Protein AF-A0A3B0T6J1-F1 (afdb_monomer)

Nearest PDB structures (foldseek):
  7bg0-assembly2_E  TM=3.825E-01  e=3.959E+00  Escherichia coli K-12

Solvent-accessible surface area (backbone atoms only — not comparable to full-atom values): 4764 Å² total; per-residue (Å²): 145,77,92,78,70,74,90,55,63,94,93,54,88,69,65,82,85,61,55,68,69,60,54,50,51,53,52,52,51,52,37,50,43,24,43,70,76,66,65,36,54,72,65,57,21,49,51,56,50,55,74,36,33,78,71,76,41,59,58,70,58,53,55,48,51,52,53,51,36,33,75,71,66,72,41,83,129

Secondary structure (DSSP, 8-state):
------SS-TT-S--TTS-HHHHHHHHHHHHHHHHHTS---HHHHHHHHHHTTTTTS-HHHHHHHHHHHHHTTSS--

Structure (mmCIF, N/CA/C/O backbone):
data_AF-A0A3B0T6J1-F1
#
_entry.id   AF-A0A3B0T6J1-F1
#
loop_
_atom_site.group_PDB
_atom_site.id
_atom_site.type_symbol
_atom_site.label_atom_id
_atom_site.label_alt_id
_atom_site.label_comp_id
_atom_site.label_asym_id
_atom_site.label_entity_id
_atom_site.label_seq_id
_atom_site.pdbx_PDB_ins_code
_atom_site.Cartn_x
_atom_site.Cartn_y
_atom_site.Cartn_z
_atom_site.occupancy
_atom_site.B_iso_or_equiv
_atom_site.auth_seq_id
_atom_site.auth_comp_id
_atom_site.auth_asym_id
_atom_site.auth_atom_id
_atom_site.pdbx_PDB_model_num
ATOM 1 N N . GLU A 1 1 ? 22.820 13.481 -3.544 1.00 41.53 1 GLU A N 1
ATOM 2 C CA . GLU A 1 1 ? 21.776 14.252 -4.258 1.00 41.53 1 GLU A CA 1
ATOM 3 C C . GLU A 1 1 ? 21.168 13.468 -5.439 1.00 41.53 1 GLU A C 1
ATOM 5 O O . GLU A 1 1 ? 21.395 13.824 -6.584 1.00 41.53 1 GLU A O 1
ATOM 10 N N . GLN A 1 2 ? 20.412 12.381 -5.209 1.00 50.81 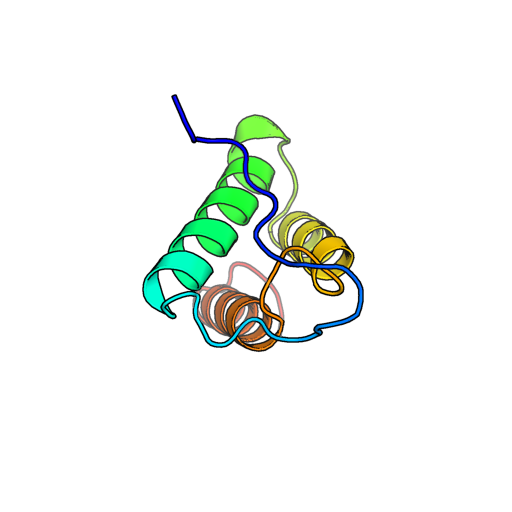2 GLN A N 1
ATOM 11 C CA . GLN A 1 2 ? 19.720 11.638 -6.295 1.00 50.81 2 GLN A CA 1
ATOM 12 C C . GLN A 1 2 ? 18.371 11.039 -5.843 1.00 50.81 2 GLN A C 1
ATOM 14 O O . GLN A 1 2 ? 18.030 9.914 -6.189 1.00 50.81 2 GLN A O 1
ATOM 19 N N . GLN A 1 3 ? 17.593 11.766 -5.039 1.00 54.44 3 GLN A N 1
ATOM 20 C CA . GLN A 1 3 ? 16.389 11.215 -4.397 1.00 54.44 3 GLN A CA 1
ATOM 21 C C . GLN A 1 3 ? 15.100 11.337 -5.24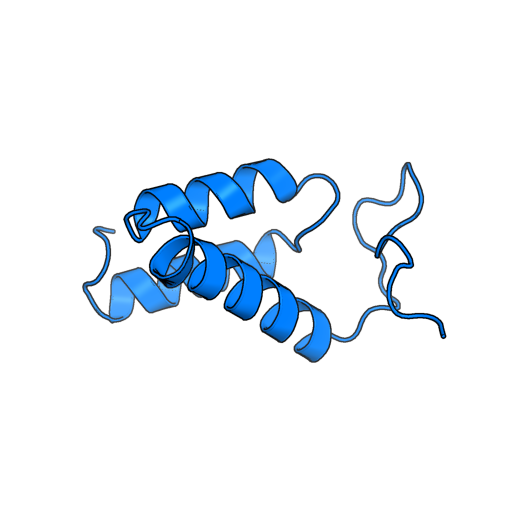9 1.00 54.44 3 GLN A C 1
ATOM 23 O O . GLN A 1 3 ? 14.022 11.014 -4.774 1.00 54.44 3 GLN A O 1
ATOM 28 N N . HIS A 1 4 ? 15.187 11.794 -6.508 1.00 49.34 4 HIS A N 1
ATOM 29 C CA . HIS A 1 4 ? 14.018 12.178 -7.323 1.00 49.34 4 HIS A CA 1
ATOM 30 C C . HIS A 1 4 ? 14.018 11.581 -8.742 1.00 49.34 4 HIS A C 1
ATOM 32 O O . HIS A 1 4 ? 13.527 12.214 -9.676 1.00 49.34 4 HIS A O 1
ATOM 38 N N . ARG A 1 5 ? 14.573 10.379 -8.960 1.00 53.50 5 ARG A N 1
ATOM 39 C CA . ARG A 1 5 ? 14.329 9.712 -10.250 1.00 53.50 5 ARG A CA 1
ATOM 40 C C . ARG A 1 5 ? 12.926 9.097 -10.241 1.00 53.50 5 ARG A C 1
ATOM 42 O O . ARG A 1 5 ? 12.631 8.328 -9.325 1.00 53.50 5 ARG A O 1
ATOM 49 N N . PRO A 1 6 ? 12.065 9.405 -11.228 1.00 55.00 6 PRO A N 1
ATOM 50 C CA . PRO A 1 6 ? 10.843 8.642 -11.425 1.00 55.00 6 PRO A CA 1
ATOM 51 C C . PRO A 1 6 ? 11.222 7.174 -11.619 1.00 55.00 6 PRO A C 1
ATOM 53 O O . PRO A 1 6 ? 12.177 6.855 -12.323 1.00 55.00 6 PRO A O 1
ATOM 56 N N . TYR A 1 7 ? 10.493 6.286 -10.950 1.00 55.09 7 TYR A N 1
ATOM 57 C CA . TYR A 1 7 ? 10.834 4.866 -10.868 1.00 55.09 7 TYR A CA 1
ATOM 58 C C . TYR A 1 7 ? 10.719 4.126 -12.217 1.00 55.09 7 TYR A C 1
ATOM 60 O O . TYR A 1 7 ? 10.999 2.937 -12.245 1.00 55.09 7 TYR A O 1
ATOM 68 N N . ARG A 1 8 ? 10.276 4.766 -13.315 1.00 59.69 8 ARG A N 1
ATOM 69 C CA . ARG A 1 8 ? 10.069 4.122 -14.627 1.00 59.69 8 ARG A CA 1
ATOM 70 C C . ARG A 1 8 ? 10.217 5.088 -15.807 1.00 59.69 8 ARG A C 1
ATOM 72 O O . ARG A 1 8 ? 9.938 6.280 -15.679 1.00 59.69 8 ARG A O 1
ATOM 79 N N . SER A 1 9 ? 10.582 4.535 -16.966 1.00 52.31 9 SER A N 1
ATOM 80 C CA . SER A 1 9 ? 10.534 5.195 -18.280 1.00 52.31 9 SER A CA 1
ATOM 81 C C . SER A 1 9 ? 9.156 5.018 -18.947 1.00 52.31 9 SER A C 1
ATOM 83 O O . SER A 1 9 ? 8.539 3.963 -18.776 1.00 52.31 9 SER A O 1
ATOM 85 N N . PRO A 1 10 ? 8.658 5.999 -19.730 1.00 45.25 10 PRO A N 1
ATOM 86 C CA . PRO A 1 10 ? 7.372 5.893 -20.424 1.00 45.25 10 PRO A CA 1
ATOM 87 C C . PRO A 1 10 ? 7.323 4.671 -21.356 1.00 45.25 10 PRO A C 1
ATOM 89 O O . PRO A 1 10 ? 8.218 4.492 -22.178 1.00 45.25 10 PRO A O 1
ATOM 92 N N . GLY A 1 11 ? 6.276 3.845 -21.246 1.00 52.72 11 GLY A N 1
ATOM 93 C CA . GLY A 1 11 ? 6.050 2.679 -22.115 1.00 52.72 11 GLY A CA 1
ATOM 94 C C . GLY A 1 11 ? 6.523 1.326 -21.568 1.00 52.72 11 GLY A C 1
ATOM 95 O O . GLY A 1 11 ? 6.329 0.316 -22.238 1.00 52.72 11 GLY A O 1
ATOM 96 N N . ILE A 1 12 ? 7.098 1.277 -20.360 1.00 48.97 12 ILE A N 1
ATOM 97 C CA . ILE A 1 12 ? 7.458 0.023 -19.680 1.00 48.97 12 ILE A CA 1
ATOM 98 C C . ILE A 1 12 ? 6.549 -0.167 -18.458 1.00 48.97 12 ILE A C 1
ATOM 100 O O . ILE A 1 12 ? 6.699 0.502 -17.437 1.00 48.97 12 ILE A O 1
ATOM 104 N N . GLU A 1 13 ? 5.590 -1.088 -18.578 1.00 54.44 13 GLU A N 1
ATOM 105 C CA . GLU A 1 13 ? 4.566 -1.391 -17.560 1.00 54.44 13 GLU A CA 1
ATOM 106 C C . GLU A 1 13 ? 5.168 -1.987 -16.273 1.00 54.44 13 GLU A C 1
ATOM 108 O O . GLU A 1 13 ? 4.625 -1.837 -15.178 1.00 54.44 13 GLU A O 1
ATOM 113 N N . ILE A 1 14 ? 6.336 -2.626 -16.381 1.00 55.38 14 ILE A N 1
ATOM 114 C CA . ILE A 1 14 ? 7.058 -3.240 -15.269 1.00 55.38 14 ILE A CA 1
ATOM 115 C C . ILE A 1 14 ? 8.546 -3.003 -15.491 1.00 55.38 14 ILE A C 1
ATOM 117 O O . ILE A 1 14 ? 9.127 -3.600 -16.387 1.00 55.38 14 ILE A O 1
ATOM 121 N N . ASP A 1 15 ? 9.163 -2.149 -14.677 1.00 61.25 15 ASP A N 1
ATOM 122 C CA . ASP A 1 15 ? 10.623 -2.107 -14.572 1.00 61.25 15 ASP A CA 1
ATOM 123 C C . ASP A 1 15 ? 11.078 -3.318 -13.727 1.00 61.25 15 ASP A C 1
ATOM 125 O O . ASP A 1 15 ? 10.752 -3.376 -12.527 1.00 61.25 15 ASP A O 1
ATOM 129 N N . PRO A 1 16 ? 11.717 -4.333 -14.341 1.00 62.53 16 PRO A N 1
ATOM 130 C CA . PRO A 1 16 ? 12.165 -5.531 -13.641 1.00 62.53 16 PRO A CA 1
ATOM 131 C C . PRO A 1 16 ? 13.383 -5.264 -12.747 1.00 62.53 16 PRO A C 1
ATOM 133 O O . PRO A 1 16 ? 13.669 -6.088 -11.878 1.00 62.53 16 PRO A O 1
ATOM 136 N N . ASP A 1 17 ? 14.058 -4.121 -12.906 1.00 72.44 17 ASP A N 1
ATOM 137 C CA . ASP A 1 17 ? 15.293 -3.805 -12.185 1.00 72.44 17 ASP A CA 1
ATOM 138 C C . ASP A 1 17 ? 15.026 -3.260 -10.775 1.00 72.44 17 ASP A C 1
ATOM 140 O O . ASP A 1 17 ? 15.941 -3.172 -9.954 1.00 72.44 17 ASP A O 1
ATOM 144 N N . ILE A 1 18 ? 13.770 -2.932 -10.443 1.00 79.62 18 ILE A N 1
ATOM 145 C CA . ILE A 1 18 ? 13.397 -2.512 -9.089 1.00 79.62 18 ILE A CA 1
ATOM 146 C C . ILE A 1 18 ? 13.169 -3.745 -8.204 1.00 79.62 18 ILE A C 1
ATOM 148 O O . ILE A 1 18 ? 12.209 -4.495 -8.431 1.00 79.62 18 ILE A O 1
ATOM 152 N N . PRO A 1 19 ? 13.946 -3.917 -7.117 1.00 88.50 19 PRO A N 1
ATOM 153 C CA . PRO A 1 19 ? 13.748 -5.012 -6.180 1.00 88.50 19 PRO A CA 1
ATOM 154 C C . PRO A 1 19 ? 12.351 -4.988 -5.552 1.00 88.50 19 PRO A C 1
ATOM 156 O O . PRO A 1 19 ? 11.838 -3.936 -5.161 1.00 88.50 19 PRO A O 1
ATOM 159 N N . VAL A 1 20 ? 11.756 -6.169 -5.369 1.00 89.75 20 VAL A N 1
ATOM 160 C CA . VAL A 1 20 ? 10.457 -6.330 -4.691 1.00 89.75 20 VAL A CA 1
ATOM 161 C C . VAL A 1 20 ? 10.397 -5.606 -3.333 1.00 89.75 20 VAL A C 1
ATOM 163 O O . VAL A 1 20 ? 9.404 -4.912 -3.103 1.00 89.75 20 VAL A O 1
ATOM 166 N N . PRO A 1 21 ? 11.430 -5.654 -2.460 1.00 93.06 21 PRO A N 1
ATOM 167 C CA . PRO A 1 21 ? 11.417 -4.895 -1.207 1.00 93.06 21 PRO A CA 1
ATOM 168 C C . PRO A 1 21 ? 11.213 -3.387 -1.399 1.00 93.06 21 PRO A C 1
ATOM 170 O O . PRO A 1 21 ? 10.449 -2.776 -0.659 1.00 93.06 21 PRO A O 1
ATOM 173 N N . SER A 1 22 ? 11.825 -2.784 -2.422 1.00 91.50 22 SER A N 1
ATOM 174 C CA . SER A 1 22 ? 11.666 -1.355 -2.720 1.00 91.50 22 SER A CA 1
ATOM 175 C C . SER A 1 22 ? 10.234 -1.017 -3.139 1.00 91.50 22 SER A C 1
ATOM 177 O O . SER A 1 22 ? 9.696 0.009 -2.728 1.00 91.50 22 SER A O 1
ATOM 179 N N . LYS A 1 23 ? 9.588 -1.906 -3.904 1.00 91.12 23 LYS A N 1
ATOM 180 C CA . LYS A 1 23 ? 8.177 -1.762 -4.295 1.00 91.12 23 LYS A CA 1
ATOM 181 C C . LYS A 1 23 ? 7.245 -1.837 -3.081 1.00 91.12 23 LYS A C 1
ATOM 183 O O . LYS A 1 23 ? 6.317 -1.038 -2.981 1.00 91.12 23 LYS A O 1
ATOM 188 N N . ILE A 1 24 ? 7.520 -2.761 -2.153 1.00 94.31 24 ILE A N 1
ATOM 189 C CA . ILE A 1 24 ? 6.774 -2.906 -0.893 1.00 94.31 24 ILE A CA 1
ATOM 190 C C . ILE A 1 24 ? 6.903 -1.641 -0.049 1.00 94.31 24 ILE A C 1
ATOM 192 O O . ILE A 1 24 ? 5.883 -1.080 0.342 1.00 94.31 24 ILE A O 1
ATOM 196 N N . ILE A 1 25 ? 8.134 -1.175 0.189 1.00 94.94 25 ILE A N 1
ATOM 197 C CA . ILE A 1 25 ? 8.395 0.032 0.987 1.00 94.94 25 ILE A CA 1
ATOM 198 C C . ILE A 1 25 ? 7.629 1.216 0.404 1.00 94.94 25 ILE A C 1
ATOM 200 O O . ILE A 1 25 ? 6.913 1.894 1.130 1.00 94.94 25 ILE A O 1
ATOM 204 N N . LYS A 1 26 ? 7.711 1.425 -0.913 1.00 94.31 26 LYS A N 1
ATOM 205 C CA . LYS A 1 26 ? 7.036 2.546 -1.570 1.00 94.31 26 LYS A CA 1
ATOM 206 C C . LYS A 1 26 ? 5.514 2.508 -1.395 1.00 94.31 26 LYS A C 1
ATOM 208 O O . LYS A 1 26 ? 4.916 3.537 -1.099 1.00 94.31 26 LYS A O 1
ATOM 213 N N . ILE A 1 27 ? 4.891 1.342 -1.572 1.00 95.88 27 ILE A N 1
ATOM 214 C CA . ILE A 1 27 ? 3.438 1.184 -1.405 1.00 95.88 27 ILE A CA 1
ATOM 215 C C . ILE A 1 27 ? 3.022 1.375 0.055 1.00 95.88 27 ILE A C 1
ATOM 217 O O . ILE A 1 27 ? 2.031 2.054 0.308 1.00 95.88 27 ILE A O 1
ATOM 221 N N . ALA A 1 28 ? 3.787 0.831 1.005 1.00 96.38 28 ALA A N 1
ATOM 222 C CA . ALA A 1 28 ? 3.534 1.033 2.428 1.00 96.38 28 ALA A CA 1
ATOM 223 C C . ALA A 1 28 ? 3.634 2.520 2.806 1.00 96.38 28 ALA A C 1
ATOM 225 O O . ALA A 1 28 ? 2.716 3.053 3.416 1.00 96.38 28 ALA A O 1
ATOM 226 N N . SER A 1 29 ? 4.678 3.220 2.350 1.00 96.69 29 SER A N 1
ATOM 227 C CA . SER A 1 29 ? 4.832 4.659 2.590 1.00 96.69 29 SER A CA 1
ATOM 228 C C . SER A 1 29 ? 3.703 5.489 1.977 1.00 96.69 29 SER A C 1
ATOM 230 O O . SER A 1 29 ? 3.222 6.417 2.617 1.00 96.69 29 SER A O 1
AT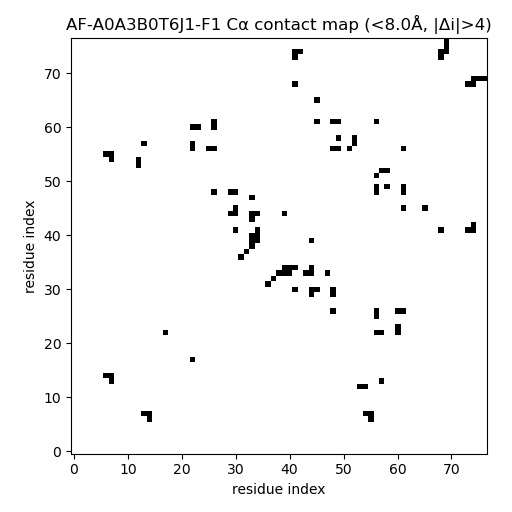OM 232 N N . ALA A 1 30 ? 3.252 5.160 0.762 1.00 96.38 30 ALA A N 1
ATOM 233 C CA . ALA A 1 30 ? 2.127 5.853 0.132 1.00 96.38 30 ALA A CA 1
ATOM 234 C C . ALA A 1 30 ? 0.805 5.620 0.885 1.00 96.38 30 ALA A C 1
ATOM 236 O O . ALA A 1 30 ? -0.006 6.539 1.008 1.00 96.38 30 ALA A O 1
ATOM 237 N N . TYR A 1 31 ? 0.600 4.409 1.411 1.00 97.06 31 TYR A N 1
ATOM 238 C CA . TYR A 1 31 ? -0.553 4.092 2.252 1.00 97.06 31 TYR A CA 1
ATOM 239 C C . TYR A 1 31 ? -0.513 4.872 3.570 1.00 97.06 31 TYR A C 1
ATOM 241 O O . TYR A 1 31 ? -1.486 5.547 3.902 1.00 97.06 31 TYR A O 1
ATOM 249 N N . ASP A 1 32 ? 0.624 4.847 4.271 1.00 96.81 32 ASP A N 1
ATOM 250 C CA . ASP A 1 32 ? 0.816 5.565 5.534 1.00 96.81 32 ASP A CA 1
ATOM 251 C C . ASP A 1 32 ? 0.648 7.074 5.349 1.00 96.81 32 ASP A C 1
ATOM 253 O O . ASP A 1 32 ? -0.021 7.721 6.148 1.00 96.81 32 ASP A O 1
ATOM 257 N N . GLN A 1 33 ? 1.177 7.639 4.261 1.00 96.56 33 GLN A N 1
ATOM 258 C CA . GLN A 1 33 ? 0.953 9.040 3.910 1.00 96.56 33 GLN A CA 1
ATOM 259 C C . GLN A 1 33 ? -0.541 9.344 3.718 1.00 96.56 33 GLN A C 1
ATOM 261 O O . GLN A 1 33 ? -1.039 10.357 4.211 1.00 96.56 33 GLN A O 1
ATOM 266 N N . GLY A 1 34 ? -1.272 8.464 3.026 1.00 95.88 34 GLY A N 1
ATOM 267 C CA . GLY A 1 34 ? -2.722 8.582 2.864 1.00 95.88 34 GLY A CA 1
ATOM 268 C C . GLY A 1 34 ? -3.463 8.594 4.201 1.00 95.88 34 GLY A C 1
ATOM 269 O O . GLY A 1 34 ? -4.293 9.472 4.431 1.00 95.88 34 GLY A O 1
ATOM 270 N N . GLN A 1 35 ? -3.121 7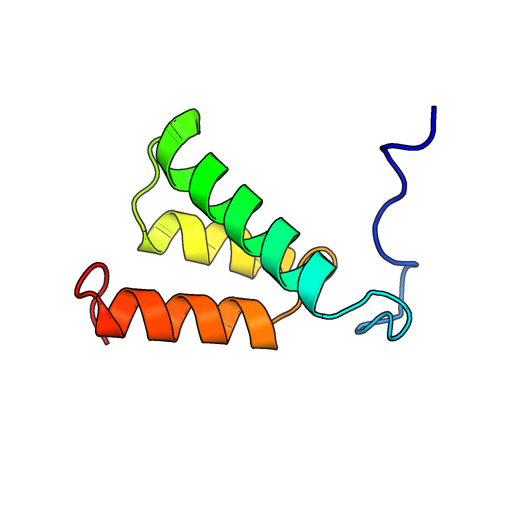.668 5.099 1.00 96.00 35 GLN A N 1
ATOM 271 C CA . GLN A 1 35 ? -3.736 7.551 6.423 1.00 96.00 35 GLN A CA 1
ATOM 272 C C . GLN A 1 35 ? -3.379 8.721 7.353 1.00 96.00 35 GLN A C 1
ATOM 274 O O . GLN A 1 35 ? -4.255 9.303 7.988 1.00 96.00 35 GLN A O 1
ATOM 279 N N . ILE A 1 36 ? -2.091 9.053 7.457 1.00 95.38 36 ILE A N 1
ATOM 280 C CA . ILE A 1 36 ? -1.553 9.926 8.509 1.00 95.38 36 ILE A CA 1
ATOM 281 C C . ILE A 1 36 ? -1.554 11.390 8.075 1.00 95.38 36 ILE A C 1
ATOM 283 O O . ILE A 1 36 ? -1.985 12.252 8.837 1.00 95.38 36 ILE A O 1
ATOM 287 N N . GLU A 1 37 ? -1.061 11.692 6.873 1.00 94.25 37 GLU A N 1
ATOM 288 C CA . GLU A 1 37 ? -0.904 13.082 6.422 1.00 94.25 37 GLU A CA 1
ATOM 289 C C . GLU A 1 37 ? -2.183 13.623 5.785 1.00 94.25 37 GLU A C 1
ATOM 291 O O . GLU A 1 37 ? -2.510 14.797 5.949 1.00 94.25 37 GLU A O 1
ATOM 296 N N . LEU A 1 38 ? -2.906 12.772 5.051 1.00 94.00 38 LEU A N 1
ATOM 297 C CA . LEU A 1 38 ? -4.105 13.170 4.311 1.00 94.00 38 LEU A CA 1
ATOM 298 C C . LEU A 1 38 ? -5.413 12.811 5.027 1.00 94.00 38 LEU A C 1
ATOM 300 O O . LEU A 1 38 ? -6.471 13.266 4.595 1.00 94.00 38 LEU A O 1
ATOM 304 N N . GLY A 1 39 ? -5.355 12.018 6.104 1.00 96.38 39 GLY A N 1
ATOM 305 C CA . GLY A 1 39 ? -6.532 11.609 6.877 1.00 96.38 39 GLY A CA 1
ATOM 306 C C . GLY A 1 39 ? -7.536 10.766 6.086 1.00 96.38 39 GLY A C 1
ATOM 307 O O . GLY A 1 39 ? -8.716 10.745 6.428 1.00 96.38 39 GLY A O 1
ATOM 308 N N . LEU A 1 40 ? -7.090 10.114 5.010 1.00 97.50 40 LEU A N 1
ATOM 309 C CA . LEU A 1 40 ? -7.936 9.265 4.177 1.00 97.50 40 LEU A CA 1
ATOM 310 C 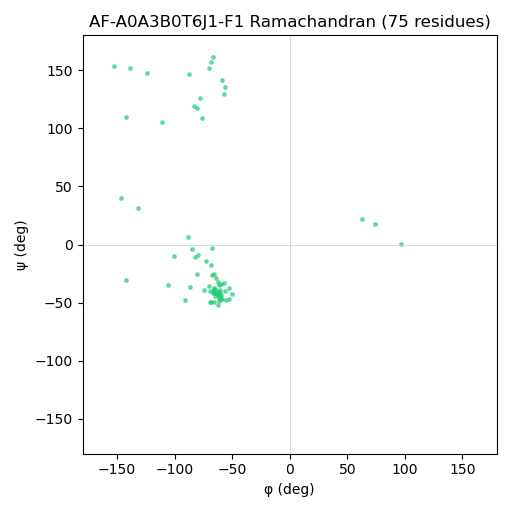C . LEU A 1 40 ? -8.319 7.998 4.940 1.00 97.50 40 LEU A C 1
ATOM 312 O O . LEU A 1 40 ? -7.554 7.490 5.758 1.00 97.50 40 LEU A O 1
ATOM 316 N N . SER A 1 41 ? -9.472 7.419 4.623 1.00 97.31 41 SER A N 1
ATOM 317 C CA . SER A 1 41 ? -9.800 6.062 5.060 1.00 97.31 41 SER A CA 1
ATOM 318 C C . SER A 1 41 ? -8.880 5.021 4.394 1.00 97.31 41 SER A C 1
ATOM 320 O O . SER A 1 41 ? -8.258 5.298 3.355 1.00 97.31 41 SER A O 1
ATOM 322 N N . PRO A 1 42 ? -8.791 3.799 4.952 1.00 96.38 42 PRO A N 1
ATOM 323 C CA . PRO A 1 42 ? -8.029 2.707 4.346 1.00 96.38 42 PRO A CA 1
ATOM 324 C C . PRO A 1 42 ? -8.406 2.427 2.884 1.00 96.38 42 PRO A C 1
ATOM 326 O O . PRO A 1 42 ? -7.535 2.166 2.053 1.00 96.38 42 PRO A O 1
ATOM 329 N N . VAL A 1 43 ? -9.698 2.528 2.547 1.00 96.44 43 VAL A N 1
ATOM 330 C CA . VAL A 1 43 ? -10.198 2.330 1.176 1.00 96.44 43 VAL A CA 1
ATOM 331 C C . VAL A 1 43 ? -9.746 3.466 0.264 1.00 96.44 43 VAL A C 1
ATOM 333 O O . VAL A 1 43 ? -9.154 3.201 -0.778 1.00 96.44 43 VAL A O 1
ATOM 336 N N . GLU A 1 44 ? -9.932 4.721 0.673 1.00 96.44 44 GLU A N 1
ATOM 337 C CA . GLU A 1 44 ? -9.510 5.892 -0.115 1.00 96.44 44 GLU A CA 1
ATOM 338 C C . GLU A 1 44 ? -7.988 5.913 -0.343 1.00 96.44 44 GLU A C 1
ATOM 340 O O . GLU A 1 44 ? -7.506 6.291 -1.413 1.00 96.44 44 GLU A O 1
ATOM 345 N N . SER A 1 45 ? -7.210 5.450 0.639 1.00 96.94 45 SER A N 1
ATOM 346 C CA . SER A 1 45 ? -5.753 5.319 0.511 1.00 96.94 45 SER A CA 1
ATOM 347 C C . SER A 1 45 ? -5.369 4.267 -0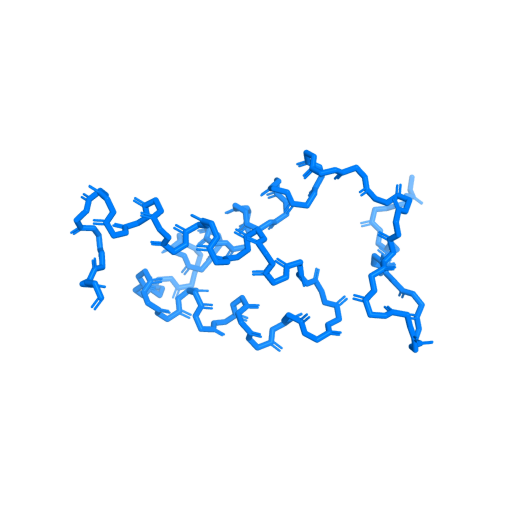.535 1.00 96.94 45 SER A C 1
ATOM 349 O O . SER A 1 45 ? -4.472 4.497 -1.348 1.00 96.94 45 SER A O 1
ATOM 351 N N . LEU 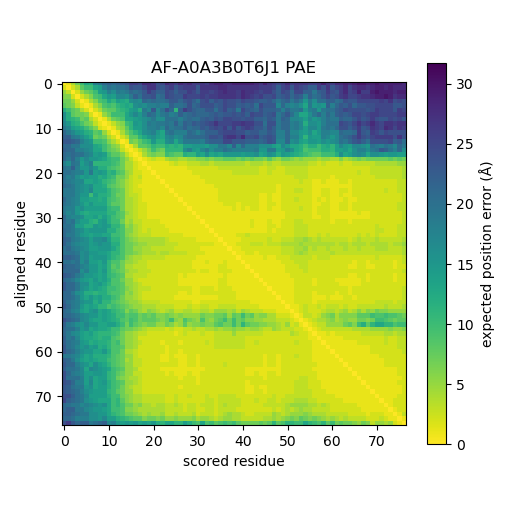A 1 46 ? -6.075 3.130 -0.569 1.00 95.69 46 LEU A N 1
ATOM 352 C CA . LEU A 1 46 ? -5.901 2.118 -1.615 1.00 95.69 46 LEU A CA 1
ATOM 353 C C . LEU A 1 46 ? -6.332 2.624 -2.994 1.00 95.69 46 LEU A C 1
ATOM 355 O O . LEU A 1 46 ? -5.649 2.336 -3.974 1.00 95.69 46 LEU A O 1
ATOM 359 N N . GLU A 1 47 ? -7.426 3.379 -3.089 1.00 94.31 47 GLU A N 1
ATOM 360 C CA . GLU A 1 47 ? -7.885 3.971 -4.352 1.00 94.31 47 GLU A CA 1
ATOM 361 C C . GLU A 1 47 ? -6.853 4.947 -4.918 1.00 94.31 47 GLU A C 1
ATOM 363 O O . GLU A 1 47 ? -6.535 4.893 -6.107 1.00 94.31 47 GLU A O 1
ATOM 368 N N . LYS A 1 48 ? -6.251 5.778 -4.063 1.00 94.50 48 LYS A N 1
ATOM 369 C CA . LYS A 1 48 ? -5.165 6.684 -4.457 1.00 94.50 48 LYS A CA 1
ATOM 370 C C . LYS A 1 48 ? -3.942 5.924 -4.985 1.00 94.50 48 LYS A C 1
ATOM 372 O O . LYS A 1 48 ? -3.381 6.296 -6.014 1.00 94.50 48 LYS A O 1
ATOM 377 N N . ILE A 1 49 ? -3.547 4.830 -4.329 1.00 94.62 49 ILE A N 1
ATOM 378 C CA . ILE A 1 49 ? -2.468 3.947 -4.814 1.00 94.62 49 ILE A CA 1
ATOM 379 C C . ILE A 1 49 ? -2.867 3.286 -6.142 1.00 94.62 49 ILE A C 1
ATOM 381 O O . ILE A 1 49 ? -2.053 3.164 -7.061 1.00 94.62 49 ILE A O 1
ATOM 385 N N . HIS A 1 50 ? -4.129 2.882 -6.282 1.00 91.12 50 HIS A N 1
ATOM 386 C CA . HIS A 1 50 ? -4.634 2.275 -7.508 1.00 91.12 50 HIS A CA 1
ATOM 387 C C . HIS A 1 50 ? -4.565 3.244 -8.697 1.00 91.12 50 HIS A C 1
ATOM 389 O O . HIS A 1 50 ? -4.085 2.860 -9.763 1.00 91.12 50 HIS A O 1
ATOM 395 N N . GLN A 1 51 ? -4.923 4.517 -8.500 1.00 89.81 51 GLN A N 1
ATOM 396 C CA . GLN A 1 51 ? -4.795 5.571 -9.519 1.00 89.81 51 GLN A CA 1
ATOM 397 C C . GLN A 1 51 ? -3.350 5.730 -10.025 1.00 89.81 51 GLN A C 1
ATOM 399 O O . GLN A 1 51 ? -3.133 6.005 -11.204 1.00 89.81 51 GLN A O 1
ATOM 404 N N . GLY A 1 52 ? -2.354 5.497 -9.164 1.00 85.56 52 GLY A N 1
ATOM 405 C CA . GLY A 1 52 ? -0.936 5.512 -9.532 1.00 85.56 52 GLY A CA 1
ATOM 406 C C . GLY A 1 52 ? -0.402 4.196 -10.115 1.00 85.56 52 GLY A C 1
ATOM 407 O O . GLY A 1 52 ? 0.755 4.143 -10.524 1.00 85.56 52 GLY A O 1
ATOM 408 N N . SER A 1 53 ? -1.189 3.117 -10.186 1.00 80.56 53 SER A N 1
ATOM 409 C CA . SER A 1 53 ? -0.691 1.785 -10.592 1.00 80.56 53 SER A CA 1
ATOM 410 C C . SER A 1 53 ? -0.268 1.690 -12.062 1.00 80.56 53 SER A C 1
ATOM 412 O O . SER A 1 53 ? 0.487 0.795 -12.425 1.00 80.56 53 SER A O 1
ATOM 414 N N . ALA A 1 54 ? -0.698 2.630 -12.909 1.00 74.38 54 ALA A N 1
ATOM 415 C CA . ALA A 1 54 ? -0.278 2.676 -14.309 1.00 74.38 54 ALA A CA 1
ATOM 416 C C . ALA A 1 54 ? 1.215 3.024 -14.482 1.00 74.38 54 ALA A C 1
ATOM 418 O O . ALA A 1 54 ? 1.822 2.639 -15.478 1.00 74.38 54 ALA A O 1
ATOM 419 N N . TYR A 1 55 ? 1.820 3.738 -13.523 1.00 72.00 55 TYR A N 1
ATOM 420 C CA . TYR A 1 55 ? 3.183 4.271 -13.680 1.00 72.00 55 TYR A CA 1
ATOM 421 C C . TYR A 1 55 ? 4.030 4.230 -12.405 1.00 72.00 55 TYR A C 1
ATOM 423 O O . TYR A 1 55 ? 5.252 4.107 -12.474 1.00 72.00 55 TYR A O 1
ATOM 431 N N . GLU A 1 56 ? 3.405 4.339 -11.236 1.00 81.38 56 GLU A N 1
ATOM 432 C CA . GLU A 1 56 ? 4.079 4.622 -9.974 1.00 81.38 56 GLU A CA 1
ATOM 433 C C . GLU A 1 56 ? 4.182 3.407 -9.046 1.00 81.38 56 GLU A C 1
ATOM 435 O O . GLU A 1 56 ? 5.192 3.262 -8.343 1.00 81.38 56 GLU A O 1
ATOM 440 N N . PHE A 1 57 ? 3.167 2.543 -9.052 1.00 88.56 57 PHE A N 1
ATOM 441 C CA . PHE A 1 57 ? 3.039 1.422 -8.123 1.00 88.56 57 PHE A CA 1
ATOM 442 C C . PHE A 1 57 ? 2.905 0.089 -8.854 1.00 88.56 57 PHE A C 1
ATOM 444 O O . PHE A 1 57 ? 2.343 0.006 -9.940 1.00 88.56 57 PHE A O 1
ATOM 451 N N . ASP A 1 58 ? 3.428 -0.971 -8.240 1.00 89.44 58 ASP A N 1
ATOM 452 C CA . ASP A 1 58 ? 3.266 -2.330 -8.749 1.00 89.44 58 ASP A CA 1
ATOM 453 C C . ASP A 1 58 ? 1.879 -2.875 -8.345 1.00 89.44 58 ASP A C 1
ATOM 455 O O . ASP A 1 58 ? 1.609 -3.009 -7.141 1.00 89.44 58 ASP A O 1
ATOM 459 N N . PRO A 1 59 ? 0.993 -3.202 -9.306 1.00 90.31 59 PRO A N 1
ATOM 460 C CA . PRO A 1 59 ? -0.382 -3.597 -9.008 1.00 90.31 59 PRO A CA 1
ATOM 461 C C . PRO A 1 59 ? -0.469 -4.902 -8.203 1.00 90.31 59 PRO A C 1
ATOM 463 O O . PRO A 1 59 ? -1.388 -5.066 -7.398 1.00 90.31 59 PRO A O 1
ATOM 466 N N . ALA A 1 60 ? 0.497 -5.818 -8.347 1.00 91.50 60 ALA A N 1
ATOM 467 C CA . ALA A 1 60 ? 0.498 -7.079 -7.605 1.00 91.50 60 ALA A CA 1
ATOM 468 C C . ALA A 1 60 ? 0.794 -6.864 -6.111 1.00 91.50 60 ALA A C 1
ATOM 470 O O . ALA A 1 60 ? 0.221 -7.529 -5.236 1.00 91.50 60 ALA A O 1
ATOM 471 N N . ILE A 1 61 ? 1.666 -5.905 -5.798 1.00 93.31 61 ILE A N 1
ATOM 472 C CA . ILE A 1 61 ? 1.974 -5.534 -4.416 1.00 93.31 61 ILE A CA 1
ATOM 473 C C . ILE A 1 61 ? 0.811 -4.736 -3.807 1.00 93.31 61 ILE A C 1
ATOM 475 O O . ILE A 1 61 ? 0.425 -5.018 -2.673 1.00 93.31 61 ILE A O 1
ATOM 479 N N . ALA A 1 62 ? 0.172 -3.838 -4.565 1.00 93.38 62 ALA A N 1
ATOM 480 C CA . ALA A 1 62 ? -1.022 -3.115 -4.109 1.00 93.38 62 ALA A CA 1
ATOM 481 C C . ALA A 1 62 ? -2.191 -4.072 -3.793 1.00 93.38 62 ALA A C 1
ATOM 483 O O . ALA A 1 62 ? -2.819 -3.979 -2.736 1.00 93.38 62 ALA A O 1
ATOM 484 N N . ALA A 1 63 ? -2.423 -5.075 -4.647 1.00 93.88 63 ALA A N 1
ATOM 485 C CA . ALA A 1 63 ? -3.398 -6.136 -4.385 1.00 93.88 63 ALA A CA 1
ATOM 486 C C . ALA A 1 63 ? -3.042 -6.971 -3.139 1.00 93.88 63 ALA A C 1
ATOM 488 O O . ALA A 1 63 ? -3.921 -7.446 -2.416 1.00 93.88 63 ALA A O 1
ATOM 489 N N . SER A 1 64 ? -1.750 -7.150 -2.857 1.00 96.06 64 SER A N 1
ATOM 490 C CA . SER A 1 64 ? -1.285 -7.833 -1.645 1.00 96.06 64 SER A CA 1
ATOM 491 C C . SER A 1 64 ? -1.552 -7.013 -0.384 1.00 96.06 64 SER A C 1
ATOM 493 O O . SER A 1 64 ? -2.027 -7.582 0.597 1.00 96.06 64 SER A O 1
ATOM 495 N N . LEU A 1 65 ? -1.357 -5.692 -0.430 1.00 96.38 65 LEU A N 1
ATOM 496 C CA . LEU A 1 65 ? -1.734 -4.796 0.665 1.00 96.38 65 LEU A CA 1
ATOM 497 C C . LEU A 1 65 ? -3.239 -4.879 0.959 1.00 96.38 65 LEU A C 1
ATOM 499 O O . LEU A 1 65 ? -3.613 -5.084 2.111 1.00 96.38 65 LEU A O 1
ATOM 503 N N . ARG A 1 66 ? -4.103 -4.837 -0.070 1.00 96.38 66 ARG A N 1
ATOM 504 C CA . ARG A 1 66 ? -5.559 -5.014 0.109 1.00 96.38 66 ARG A CA 1
ATOM 505 C C . ARG A 1 66 ? -5.881 -6.296 0.880 1.00 96.38 66 ARG A C 1
ATOM 507 O O . ARG A 1 66 ? -6.660 -6.262 1.825 1.00 96.38 66 ARG A O 1
ATOM 514 N N . ARG A 1 67 ? -5.263 -7.424 0.510 1.00 97.06 67 ARG A N 1
ATOM 515 C CA . ARG A 1 67 ? -5.476 -8.713 1.196 1.00 97.06 67 ARG A CA 1
ATOM 516 C C . ARG A 1 67 ? -5.081 -8.663 2.673 1.00 97.06 67 ARG A C 1
ATOM 518 O O . ARG A 1 67 ? -5.795 -9.225 3.497 1.00 97.06 67 ARG A O 1
ATOM 525 N N . VAL A 1 68 ? -3.986 -7.981 3.012 1.00 97.12 68 VAL A N 1
ATOM 526 C CA . VAL A 1 68 ? -3.565 -7.790 4.410 1.00 97.12 68 VAL A CA 1
ATOM 527 C C . VAL A 1 68 ? -4.580 -6.945 5.181 1.00 97.12 68 VAL A C 1
ATOM 529 O O . VAL A 1 68 ? -4.938 -7.307 6.296 1.00 97.12 68 VAL A O 1
ATOM 532 N N . LEU A 1 69 ? -5.077 -5.857 4.593 1.00 96.75 69 LEU A N 1
ATOM 533 C CA . LEU A 1 69 ? -6.053 -4.973 5.242 1.00 96.75 69 LEU A CA 1
ATOM 534 C C . LEU A 1 69 ? -7.398 -5.673 5.478 1.00 96.75 69 LEU A C 1
ATOM 536 O O . LEU A 1 69 ? -7.976 -5.543 6.555 1.00 96.75 69 LEU A O 1
ATOM 540 N N . VAL A 1 70 ? -7.845 -6.488 4.518 1.00 97.56 70 VAL A N 1
ATOM 541 C CA . VAL A 1 70 ? -9.015 -7.366 4.686 1.00 97.56 70 VAL A CA 1
ATOM 542 C C . VAL A 1 70 ? -8.784 -8.367 5.817 1.00 97.56 70 VAL A C 1
ATOM 544 O O . VAL A 1 70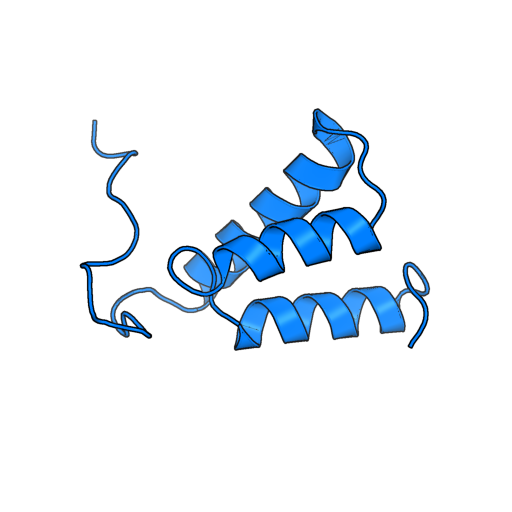 ? -9.625 -8.508 6.699 1.00 97.56 70 VAL A O 1
ATOM 547 N N . PHE A 1 71 ? -7.630 -9.040 5.830 1.00 97.56 71 PHE A N 1
ATOM 548 C CA . PHE A 1 71 ? -7.287 -10.005 6.878 1.00 97.56 71 PHE A CA 1
ATOM 549 C C . PHE A 1 71 ? -7.255 -9.368 8.277 1.00 97.56 71 PHE A C 1
ATOM 551 O O . PHE A 1 71 ? -7.636 -10.007 9.255 1.00 97.56 71 PHE A O 1
ATOM 558 N N . ARG A 1 72 ? -6.837 -8.102 8.372 1.00 96.00 72 ARG A N 1
ATOM 559 C CA . ARG A 1 72 ? -6.815 -7.326 9.620 1.00 96.00 72 ARG A CA 1
ATOM 560 C C . ARG A 1 72 ? -8.180 -6.755 10.021 1.00 96.00 72 ARG A C 1
ATOM 562 O O . ARG A 1 72 ? -8.296 -6.237 11.126 1.00 96.00 72 ARG A O 1
ATOM 569 N N . GLY A 1 73 ? -9.193 -6.843 9.157 1.00 96.06 73 GLY A N 1
ATOM 570 C CA . GLY A 1 73 ? -10.517 -6.264 9.395 1.00 96.06 73 GLY A CA 1
ATOM 571 C C . GLY A 1 73 ? -10.572 -4.740 9.252 1.00 96.06 73 GLY A C 1
ATOM 572 O O . GLY A 1 73 ? -11.510 -4.122 9.745 1.00 96.06 73 GLY A O 1
ATOM 573 N N . GLU A 1 74 ? -9.584 -4.126 8.592 1.00 95.25 74 GLU A N 1
ATOM 574 C CA . GLU A 1 74 ? -9.544 -2.672 8.360 1.00 95.25 74 GLU A CA 1
ATOM 575 C C . GLU A 1 74 ? -10.427 -2.247 7.181 1.00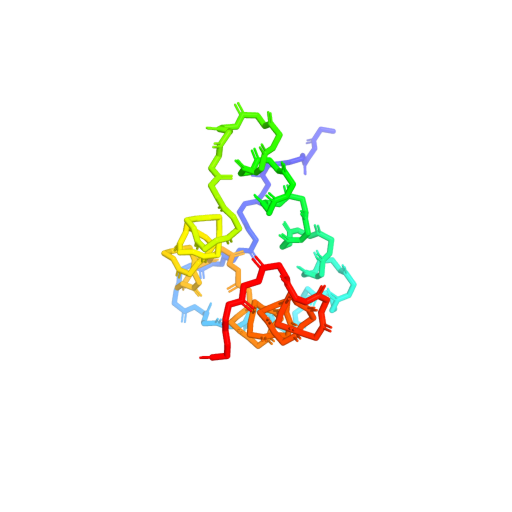 95.25 74 GLU A C 1
ATOM 577 O O . GLU A 1 74 ? -10.897 -1.111 7.133 1.00 95.25 74 GLU A O 1
ATOM 582 N N . ILE A 1 75 ? -10.673 -3.165 6.242 1.00 94.81 75 ILE A N 1
ATOM 583 C CA . ILE A 1 75 ? -11.585 -2.980 5.108 1.00 94.81 75 ILE A CA 1
ATOM 584 C C . ILE A 1 75 ? -12.407 -4.255 4.861 1.00 94.81 75 ILE A C 1
ATOM 586 O O . ILE A 1 75 ? -11.928 -5.353 5.161 1.00 94.81 75 ILE A O 1
ATOM 590 N N . PRO A 1 76 ? -13.626 -4.142 4.303 1.00 90.31 76 PRO A N 1
ATOM 591 C CA . PRO A 1 76 ? -14.431 -5.302 3.930 1.00 90.31 76 PRO A CA 1
ATOM 592 C C . PRO A 1 76 ? -13.820 -6.074 2.747 1.00 90.31 76 PRO A C 1
ATOM 594 O O . PRO A 1 76 ? -13.042 -5.521 1.964 1.00 90.31 76 PRO A O 1
ATOM 597 N N . TYR A 1 77 ? -14.185 -7.358 2.634 1.00 80.88 77 TYR A N 1
ATOM 598 C CA . TYR A 1 77 ? -13.753 -8.247 1.548 1.00 80.88 77 TYR A CA 1
ATOM 599 C C . TYR A 1 77 ? -14.228 -7.763 0.176 1.00 80.88 77 TYR A C 1
ATOM 601 O O . TYR A 1 77 ? -15.425 -7.430 0.045 1.00 80.88 77 TYR A O 1
#

Mean predicted aligned error: 7.82 Å

Radius of gyration: 13.03 Å; Cα contacts (8 Å, |Δi|>4): 58; chains: 1; bounding box: 36×24×32 Å

pLDDT: mean 84.32, std 17.01, range [41.53, 97.56]

Foldseek 3Di:
DPPDDQPDDPPDLDDPPDDPVNLLVQLVVQLCCCCPVVVHQSVVSLVVQVVCSRGRHPVVSSVVVVVVCCVVVSDPD

Sequence (77 aa):
EQQHRPYRSPGIEIDPDIPVPSKIIKIASAYDQGQIELGLSPVESLEKIHQGSAYEFDPAIAASLRRVLVFRGEIPY

Organism: NCBI:txid652676